Protein AF-A0A167X4K4-F1 (afdb_monomer_lite)

Radius of gyration: 10.65 Å; chains: 1; bounding box: 26×22×24 Å

Foldseek 3Di:
DDPLVVLLVLLVVCVVVVNQLCVLVDPVVVVVCCVVPNPDDGDHSVSSVVVNVVD

Secondary structure (DSSP, 8-state):
--HHHHHHHHHHHHHHTT--GGGGG-HHHHHHHHHHSTTPPPPPHHHHHHHHHT-

pLDDT: mean 89.88, std 5.02, range [66.75, 95.38]

Organism: NCBI:txid1759441

Structure (mmCIF, N/CA/C/O backbone):
data_AF-A0A167X4K4-F1
#
_entry.id   AF-A0A167X4K4-F1
#
loop_
_atom_site.group_PDB
_atom_site.id
_atom_site.type_symbol
_atom_site.label_atom_id
_atom_site.label_alt_id
_atom_site.label_comp_id
_atom_site.label_asym_id
_atom_site.label_entity_id
_atom_site.label_seq_id
_atom_site.pdbx_PDB_ins_code
_atom_site.Cartn_x
_atom_site.Cartn_y
_atom_site.Cartn_z
_atom_site.occupancy
_atom_site.B_iso_or_equiv
_atom_site.auth_seq_id
_atom_site.auth_comp_id
_atom_site.auth_asym_id
_atom_site.auth_atom_id
_atom_site.pdbx_PDB_model_num
ATOM 1 N N . TYR A 1 1 ? -10.464 -12.580 3.589 1.00 78.25 1 TYR A N 1
ATOM 2 C CA . TYR A 1 1 ? -9.318 -11.682 3.378 1.00 78.25 1 TYR A CA 1
ATOM 3 C C . TYR A 1 1 ? -8.091 -12.554 3.349 1.00 78.25 1 TYR A C 1
ATOM 5 O O . TYR A 1 1 ? -7.839 -13.229 4.338 1.00 78.25 1 TYR A O 1
ATOM 13 N N . ASP A 1 2 ? -7.398 -12.582 2.216 1.00 89.00 2 ASP A N 1
ATOM 14 C CA . ASP A 1 2 ? -6.075 -13.185 2.112 1.00 89.00 2 ASP A CA 1
ATOM 15 C C . ASP A 1 2 ? -5.045 -12.056 1.997 1.00 89.00 2 ASP A C 1
ATOM 17 O O . ASP A 1 2 ? -5.096 -11.229 1.082 1.00 89.00 2 ASP A O 1
ATOM 21 N N . LYS A 1 3 ? -4.127 -12.011 2.964 1.00 88.69 3 LYS A N 1
ATOM 22 C CA . LYS A 1 3 ? -3.092 -10.983 3.077 1.00 88.69 3 LYS A CA 1
ATOM 23 C C . LYS A 1 3 ? -2.117 -11.024 1.902 1.00 88.69 3 LYS A C 1
ATOM 25 O O . LYS A 1 3 ? -1.641 -9.969 1.483 1.00 88.69 3 LYS A O 1
ATOM 30 N N . HIS A 1 4 ? -1.812 -12.214 1.384 1.00 88.62 4 HIS A N 1
ATOM 31 C CA . HIS A 1 4 ? -0.888 -12.378 0.262 1.00 88.62 4 HIS A CA 1
ATOM 32 C C . HIS A 1 4 ? -1.527 -11.886 -1.030 1.00 88.62 4 HIS A C 1
ATOM 34 O O . HIS A 1 4 ? -0.936 -11.064 -1.728 1.00 88.62 4 HIS A O 1
ATOM 40 N N . HIS A 1 5 ? -2.775 -12.284 -1.282 1.00 90.81 5 HIS A N 1
ATOM 41 C CA . HIS A 1 5 ? -3.534 -11.799 -2.428 1.00 90.81 5 HIS A CA 1
ATOM 42 C C . HIS A 1 5 ? -3.720 -10.271 -2.405 1.00 90.81 5 HIS A C 1
ATOM 44 O O . HIS A 1 5 ? -3.479 -9.599 -3.405 1.00 90.81 5 HIS A O 1
ATOM 50 N N . HIS A 1 6 ? -4.080 -9.694 -1.253 1.00 91.75 6 HIS A N 1
ATOM 51 C CA . HIS A 1 6 ? -4.226 -8.241 -1.114 1.00 91.75 6 HIS A CA 1
ATOM 52 C C . HIS A 1 6 ? -2.917 -7.492 -1.416 1.00 91.75 6 HIS A C 1
ATOM 54 O O . HIS A 1 6 ? -2.919 -6.523 -2.174 1.00 91.75 6 HIS A O 1
ATOM 60 N N . ARG A 1 7 ? -1.788 -7.970 -0.877 1.00 91.62 7 ARG A N 1
ATOM 61 C CA . ARG A 1 7 ? -0.454 -7.414 -1.160 1.00 91.62 7 ARG A CA 1
ATOM 62 C C . ARG A 1 7 ? -0.077 -7.508 -2.632 1.00 91.62 7 ARG A C 1
ATOM 64 O O . ARG A 1 7 ? 0.408 -6.527 -3.190 1.00 91.62 7 ARG A O 1
ATOM 71 N N . MET A 1 8 ? -0.343 -8.651 -3.254 1.00 91.81 8 MET A N 1
ATOM 72 C CA . MET A 1 8 ? -0.066 -8.884 -4.667 1.00 91.81 8 MET A CA 1
ATOM 73 C C . MET A 1 8 ? -0.819 -7.894 -5.566 1.00 91.81 8 MET A C 1
ATOM 75 O O . MET A 1 8 ? -0.229 -7.304 -6.467 1.00 91.81 8 MET A O 1
ATOM 79 N N . LEU A 1 9 ? -2.101 -7.637 -5.287 1.00 92.31 9 LEU A N 1
ATOM 80 C CA . LEU A 1 9 ? -2.891 -6.657 -6.042 1.00 92.31 9 LEU A CA 1
ATOM 81 C C . LEU A 1 9 ? -2.325 -5.236 -5.927 1.00 92.31 9 LEU A C 1
ATOM 83 O O . LEU A 1 9 ? -2.300 -4.497 -6.911 1.00 92.31 9 LEU A O 1
ATOM 87 N N . ILE A 1 10 ? -1.852 -4.848 -4.742 1.00 92.19 10 ILE A N 1
ATOM 88 C CA . ILE A 1 10 ? -1.206 -3.545 -4.533 1.00 92.19 10 ILE A CA 1
ATOM 89 C C . ILE A 1 10 ? 0.106 -3.472 -5.317 1.00 92.19 10 ILE A C 1
ATOM 91 O O . ILE A 1 10 ? 0.342 -2.489 -6.014 1.00 92.19 10 ILE A O 1
ATOM 95 N N . ALA A 1 11 ? 0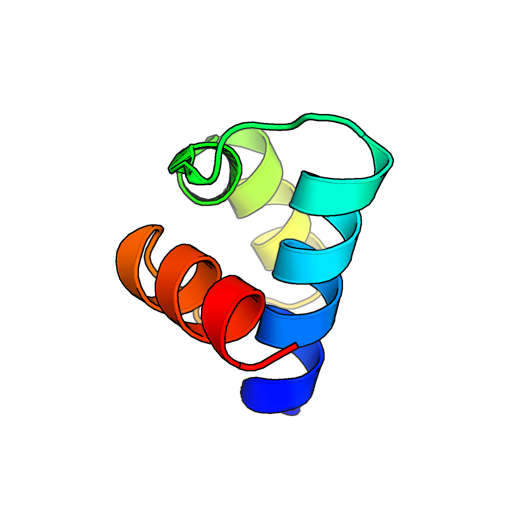.933 -4.517 -5.245 1.00 91.06 11 ALA A N 1
ATOM 96 C CA . ALA A 1 11 ? 2.177 -4.625 -6.001 1.00 91.06 11 ALA A CA 1
ATOM 97 C C . ALA A 1 11 ? 1.940 -4.480 -7.514 1.00 91.06 11 ALA A C 1
ATOM 99 O O . ALA A 1 11 ? 2.585 -3.655 -8.164 1.00 91.06 11 ALA A O 1
ATOM 100 N N . MET A 1 12 ? 0.952 -5.196 -8.061 1.00 91.56 12 MET A N 1
ATOM 101 C CA . MET A 1 12 ? 0.556 -5.070 -9.466 1.00 91.56 12 MET A CA 1
ATOM 102 C C . MET A 1 12 ? 0.052 -3.663 -9.805 1.00 91.56 12 MET A C 1
ATOM 104 O O . MET A 1 12 ? 0.445 -3.105 -10.827 1.00 91.56 12 MET A O 1
ATOM 108 N N . ARG A 1 13 ? -0.778 -3.047 -8.950 1.00 90.75 13 ARG A N 1
ATOM 109 C CA . ARG A 1 13 ? -1.236 -1.657 -9.140 1.00 90.75 13 ARG A CA 1
ATOM 110 C C . ARG A 1 13 ? -0.066 -0.675 -9.181 1.00 90.75 13 ARG A C 1
ATOM 112 O O . ARG A 1 13 ? -0.057 0.221 -10.024 1.00 90.75 13 ARG A O 1
ATOM 119 N N . CYS A 1 14 ? 0.920 -0.845 -8.300 1.00 90.31 14 CYS A N 1
ATOM 120 C CA . CYS A 1 14 ? 2.140 -0.046 -8.311 1.00 90.31 14 CYS A CA 1
ATOM 121 C C . CYS A 1 14 ? 2.907 -0.198 -9.628 1.00 90.31 14 CYS A C 1
ATOM 123 O O . CYS A 1 14 ? 3.279 0.816 -10.214 1.00 90.31 14 CYS A O 1
ATOM 125 N N . ALA A 1 15 ? 3.077 -1.431 -10.116 1.00 89.38 15 ALA A N 1
ATOM 126 C CA . ALA A 1 15 ? 3.782 -1.716 -11.364 1.00 89.38 15 ALA A CA 1
ATOM 127 C C . ALA A 1 15 ? 3.055 -1.160 -12.603 1.00 89.38 15 ALA A C 1
ATOM 129 O O . ALA A 1 15 ? 3.663 -0.475 -13.418 1.00 89.38 15 ALA A O 1
ATOM 130 N N . ILE A 1 16 ? 1.744 -1.397 -12.729 1.00 91.69 16 ILE A N 1
ATOM 131 C CA . ILE A 1 16 ? 0.954 -1.001 -13.909 1.00 91.69 16 ILE A CA 1
ATOM 132 C C . ILE A 1 16 ? 0.786 0.519 -13.995 1.00 91.69 16 ILE A C 1
ATOM 134 O O . ILE A 1 16 ? 0.836 1.093 -15.078 1.00 91.69 16 ILE A O 1
ATOM 138 N N . SER A 1 17 ? 0.555 1.190 -12.864 1.00 90.88 17 SER A N 1
ATOM 139 C CA . SER A 1 17 ? 0.284 2.633 -12.835 1.00 90.88 17 SER A CA 1
ATOM 140 C C . SER A 1 17 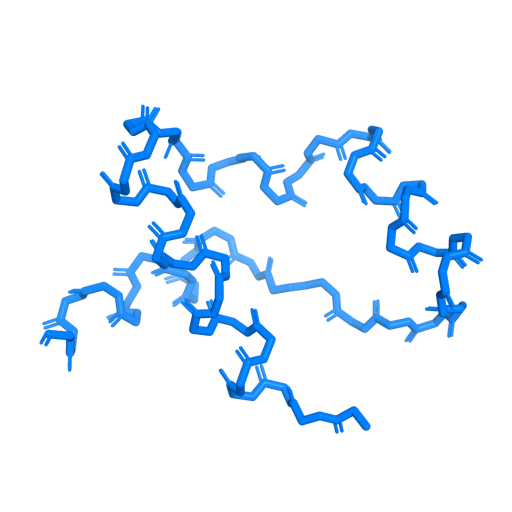? 1.513 3.489 -12.514 1.00 90.88 17 SER A C 1
ATOM 142 O O . SER A 1 17 ? 1.344 4.676 -12.240 1.00 90.88 17 SER A O 1
ATOM 144 N N . ASN A 1 18 ? 2.724 2.911 -12.480 1.00 87.38 18 ASN A N 1
ATOM 145 C CA . ASN A 1 18 ? 3.952 3.582 -12.025 1.00 87.38 18 ASN A CA 1
ATOM 146 C C . ASN A 1 18 ? 3.772 4.324 -10.684 1.00 87.38 18 ASN A C 1
ATOM 148 O O . ASN A 1 18 ? 4.303 5.414 -10.458 1.00 87.38 18 ASN A O 1
ATOM 152 N N . ARG A 1 19 ? 2.984 3.740 -9.773 1.00 89.00 19 ARG A N 1
ATOM 153 C CA . ARG A 1 19 ? 2.719 4.342 -8.463 1.00 89.00 19 ARG A CA 1
ATOM 154 C C . ARG A 1 19 ? 3.815 3.952 -7.476 1.00 89.00 19 ARG A C 1
ATOM 156 O O . ARG A 1 19 ? 4.154 2.771 -7.378 1.00 89.00 19 ARG A O 1
ATOM 163 N N . PRO A 1 20 ? 4.319 4.897 -6.668 1.00 90.56 20 PRO A N 1
ATOM 164 C CA . PRO A 1 20 ? 5.303 4.580 -5.646 1.00 90.56 20 PRO A CA 1
ATOM 165 C C . PRO A 1 20 ? 4.689 3.689 -4.556 1.00 90.56 20 PRO A C 1
ATOM 167 O O . PRO A 1 20 ? 3.516 3.830 -4.200 1.00 90.56 20 PRO A O 1
ATOM 170 N N . PHE A 1 21 ? 5.494 2.805 -3.959 1.00 90.38 21 PHE A N 1
ATOM 171 C CA . PHE A 1 21 ? 5.037 1.897 -2.889 1.00 90.38 21 PHE A CA 1
ATOM 172 C C . PHE A 1 21 ? 4.567 2.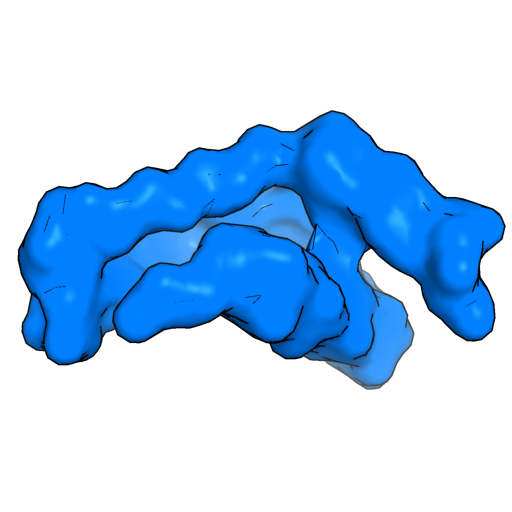626 -1.632 1.00 90.38 21 PHE A C 1
ATOM 174 O O . PHE A 1 21 ? 3.847 2.048 -0.829 1.00 90.38 21 PHE A O 1
ATOM 181 N N . ILE A 1 22 ? 4.954 3.895 -1.463 1.00 91.88 22 ILE A N 1
ATOM 182 C CA . ILE A 1 22 ? 4.461 4.760 -0.384 1.00 91.88 22 ILE A CA 1
ATOM 183 C C . ILE A 1 22 ? 2.958 5.058 -0.507 1.00 91.88 22 ILE A C 1
ATOM 185 O O . ILE A 1 22 ? 2.356 5.511 0.453 1.00 91.88 22 ILE A O 1
ATOM 189 N N . SER A 1 23 ? 2.326 4.750 -1.646 1.00 90.69 23 SER A N 1
ATOM 190 C CA . SER A 1 23 ? 0.872 4.879 -1.831 1.00 90.69 23 SER A CA 1
ATOM 191 C C . SER A 1 23 ? 0.045 4.096 -0.805 1.00 90.69 23 SER A C 1
ATOM 193 O O . SER A 1 23 ? -1.068 4.502 -0.502 1.00 90.69 23 SER A O 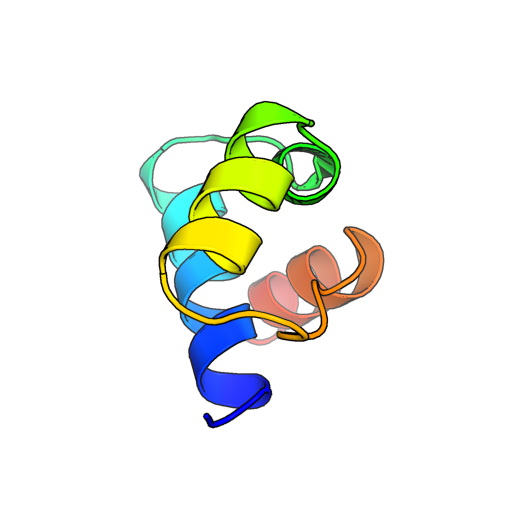1
ATOM 195 N N . VAL A 1 24 ? 0.589 3.037 -0.195 1.00 91.69 24 VAL A N 1
ATOM 196 C CA . VAL A 1 24 ? -0.078 2.334 0.920 1.00 91.69 24 VAL A CA 1
ATOM 197 C C . VAL A 1 24 ? -0.179 3.173 2.199 1.00 91.69 24 VAL A C 1
ATOM 199 O O . VAL A 1 24 ? -0.947 2.850 3.102 1.00 91.69 24 VAL A O 1
ATOM 202 N N . GLU A 1 25 ? 0.608 4.243 2.304 1.00 92.19 25 GLU A N 1
ATOM 203 C CA . GLU A 1 25 ? 0.585 5.174 3.431 1.00 92.19 25 GLU A CA 1
ATOM 204 C C . GLU A 1 25 ? -0.390 6.341 3.212 1.00 92.19 25 GLU A C 1
ATOM 206 O O .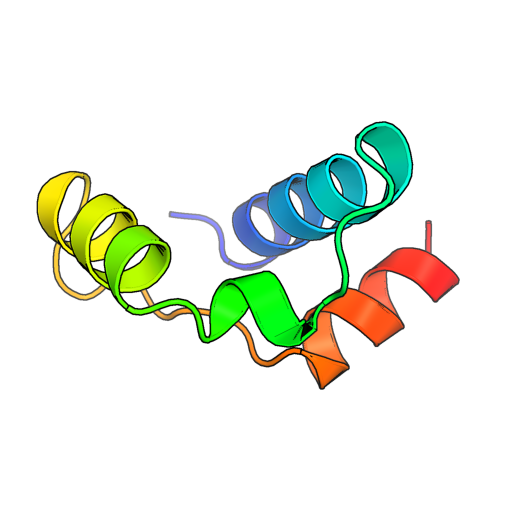 GLU A 1 25 ? -0.680 7.048 4.183 1.00 92.19 25 GLU A O 1
ATOM 211 N N . ASP A 1 26 ? -0.926 6.491 1.993 1.00 93.31 26 ASP A N 1
ATOM 212 C CA . ASP A 1 26 ? -1.898 7.518 1.614 1.00 93.31 26 ASP A CA 1
ATOM 213 C C . ASP A 1 26 ? -3.132 7.463 2.539 1.00 93.31 26 ASP A C 1
ATOM 215 O O . ASP A 1 26 ? -3.766 6.407 2.663 1.00 93.31 26 ASP A O 1
ATOM 219 N N . PRO A 1 27 ? -3.492 8.574 3.209 1.00 94.25 27 PRO A N 1
ATOM 220 C CA . PRO A 1 27 ? -4.668 8.634 4.070 1.00 94.25 27 PRO A CA 1
ATOM 221 C C . PRO A 1 27 ? -5.966 8.208 3.375 1.00 94.25 27 PRO A C 1
ATOM 223 O O . PRO A 1 27 ? -6.781 7.528 3.993 1.00 94.25 27 PRO A O 1
ATOM 226 N N . TYR A 1 28 ? -6.154 8.549 2.098 1.00 93.81 28 TYR A N 1
ATOM 227 C CA . TYR A 1 28 ? -7.361 8.194 1.350 1.00 93.81 28 TYR A CA 1
ATOM 228 C C . TYR A 1 28 ? -7.396 6.713 0.990 1.00 93.81 28 TYR A C 1
ATOM 230 O O . TYR A 1 28 ? -8.458 6.103 1.065 1.00 93.81 28 TYR A O 1
ATOM 238 N N . TYR A 1 29 ? -6.243 6.110 0.694 1.00 91.94 29 TYR A N 1
ATOM 239 C CA . TYR A 1 29 ? -6.148 4.659 0.531 1.00 91.94 29 TYR A CA 1
ATOM 240 C C . TYR A 1 29 ? -6.511 3.930 1.832 1.00 91.94 29 TYR A C 1
ATOM 242 O O . TYR A 1 29 ? -7.257 2.953 1.819 1.00 91.94 29 TYR A O 1
ATOM 250 N N . LYS A 1 30 ? -6.028 4.424 2.980 1.00 93.88 30 LYS A N 1
ATOM 251 C CA . LYS A 1 30 ? -6.370 3.850 4.292 1.00 93.88 30 LYS A CA 1
ATOM 252 C C . LYS A 1 30 ? -7.866 3.956 4.584 1.00 93.88 30 LYS A C 1
ATOM 254 O O . LYS A 1 30 ? -8.457 2.979 5.032 1.00 93.88 30 LYS A O 1
ATOM 259 N N . LEU A 1 31 ? -8.467 5.114 4.302 1.00 95.38 31 LEU A N 1
ATOM 260 C CA . LEU A 1 31 ? -9.908 5.331 4.448 1.00 95.38 31 LEU A CA 1
ATOM 261 C C . LEU A 1 31 ? -10.723 4.434 3.510 1.00 95.38 31 LEU A C 1
ATOM 263 O O . LEU A 1 31 ? -11.724 3.878 3.943 1.00 95.38 31 LEU A O 1
ATOM 267 N N . GLU A 1 32 ? -10.292 4.257 2.259 1.00 93.88 32 GLU A N 1
ATOM 268 C CA . GLU A 1 32 ? -10.933 3.347 1.303 1.00 93.88 32 GLU A CA 1
ATOM 269 C C . GLU A 1 32 ? -10.914 1.904 1.824 1.00 93.88 32 GLU A C 1
ATOM 271 O O . GLU A 1 32 ? -11.954 1.249 1.877 1.00 93.88 32 GLU A O 1
ATOM 276 N N . VAL A 1 33 ? -9.749 1.417 2.263 1.00 92.81 33 VAL A N 1
ATOM 277 C CA . VAL A 1 33 ? -9.598 0.062 2.813 1.00 92.81 33 VAL A CA 1
ATOM 278 C C . VAL A 1 33 ? -10.463 -0.131 4.061 1.00 92.81 33 VAL A C 1
ATOM 280 O O . VAL A 1 33 ? -11.150 -1.147 4.165 1.00 92.81 33 VAL A O 1
ATOM 283 N N . GLU A 1 34 ? -10.475 0.844 4.971 1.00 94.62 34 GLU A N 1
ATOM 284 C CA . GLU A 1 34 ? -11.290 0.808 6.190 1.00 94.62 34 GLU A CA 1
ATOM 285 C C . GLU A 1 34 ? -12.795 0.847 5.880 1.00 94.62 34 GLU A C 1
ATOM 287 O O . GLU A 1 34 ? -13.568 0.109 6.488 1.00 94.62 34 GLU A O 1
ATOM 292 N N . HIS A 1 35 ? -13.214 1.654 4.900 1.00 95.25 35 HIS A N 1
ATOM 293 C CA . HIS A 1 35 ? -14.609 1.752 4.472 1.00 95.25 35 HIS A CA 1
ATOM 294 C C . HIS A 1 35 ? -15.104 0.465 3.800 1.00 95.25 35 HIS A C 1
ATOM 296 O O . HIS A 1 35 ? -16.218 0.018 4.066 1.00 95.25 35 HIS A O 1
ATOM 302 N N . LEU A 1 36 ? -14.280 -0.149 2.945 1.00 92.88 36 LEU A N 1
ATOM 303 C CA . LEU A 1 36 ? -14.622 -1.400 2.265 1.00 92.88 36 LEU A CA 1
ATOM 304 C C . LEU A 1 36 ? -14.631 -2.591 3.226 1.00 92.88 36 LEU A C 1
ATOM 306 O O . LEU A 1 36 ? -15.464 -3.491 3.102 1.00 92.88 36 LEU A O 1
ATOM 310 N N . ARG A 1 37 ? -13.671 -2.634 4.154 1.00 91.12 37 ARG A N 1
ATOM 311 C CA . ARG A 1 37 ? -13.560 -3.693 5.154 1.00 91.12 37 ARG A CA 1
ATOM 312 C C . ARG A 1 37 ? -12.749 -3.211 6.352 1.00 91.12 37 ARG A C 1
ATOM 314 O O . ARG A 1 37 ? -11.517 -3.288 6.344 1.00 91.12 37 ARG A O 1
ATOM 321 N N . SER A 1 38 ? -13.455 -2.820 7.404 1.00 93.88 38 SER A N 1
ATOM 322 C CA . SER A 1 38 ? -12.849 -2.324 8.637 1.00 93.88 38 SER A CA 1
ATOM 323 C C . SER A 1 38 ? -11.859 -3.310 9.259 1.00 93.88 38 SER A C 1
ATOM 325 O O . SER A 1 38 ? -12.029 -4.536 9.200 1.00 93.88 38 SER A O 1
ATOM 327 N N . GLY A 1 39 ? -10.780 -2.769 9.826 1.00 91.00 39 GLY A N 1
ATOM 328 C CA . GLY A 1 39 ? -9.732 -3.555 10.481 1.00 91.00 39 GLY A CA 1
ATOM 329 C C . GLY A 1 39 ? -8.843 -4.355 9.524 1.00 91.00 39 GLY A C 1
ATOM 330 O O . GLY A 1 39 ? -8.093 -5.231 9.963 1.00 91.00 39 GLY A O 1
ATOM 331 N N . THR A 1 40 ? -8.904 -4.087 8.217 1.00 92.62 40 THR A N 1
ATOM 332 C CA . THR A 1 40 ? -8.020 -4.736 7.245 1.00 92.62 40 THR A CA 1
ATOM 333 C C . THR A 1 40 ? -6.577 -4.255 7.437 1.00 92.62 40 THR A C 1
ATOM 335 O O . THR A 1 40 ? -6.308 -3.059 7.321 1.00 92.62 40 THR A O 1
ATOM 338 N N . PRO A 1 41 ? -5.607 -5.156 7.690 1.00 91.56 41 PRO A N 1
ATOM 339 C CA . PRO A 1 41 ? -4.228 -4.746 7.897 1.00 91.56 41 PRO A CA 1
ATOM 340 C C . PRO A 1 41 ? -3.597 -4.308 6.574 1.00 91.56 41 PRO A C 1
ATOM 342 O 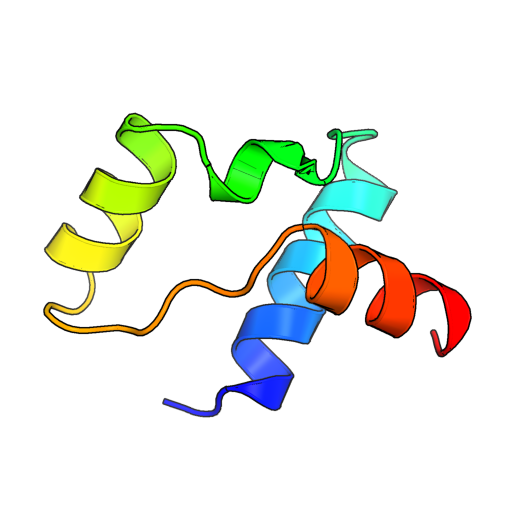O . PRO A 1 41 ? -3.497 -5.080 5.616 1.00 91.56 41 PRO A O 1
ATOM 345 N N . ILE A 1 42 ? -3.129 -3.065 6.552 1.00 92.56 42 ILE A N 1
ATOM 346 C CA . ILE A 1 42 ? -2.467 -2.472 5.393 1.00 92.56 42 ILE A CA 1
ATOM 347 C C . ILE A 1 42 ? -0.991 -2.887 5.384 1.00 92.56 42 ILE A C 1
ATOM 349 O O . ILE A 1 42 ? -0.314 -2.781 6.413 1.00 92.56 42 ILE A O 1
ATOM 353 N N . PRO A 1 43 ? -0.464 -3.391 4.255 1.00 92.31 43 PRO A N 1
ATOM 354 C CA . PRO A 1 43 ? 0.934 -3.778 4.176 1.00 92.31 43 PRO A CA 1
ATOM 355 C C . PRO A 1 43 ? 1.860 -2.563 4.193 1.00 92.31 43 PRO A C 1
ATOM 357 O O . PRO A 1 43 ? 1.530 -1.483 3.713 1.00 92.31 43 PRO A O 1
ATOM 360 N N . SER A 1 44 ? 3.073 -2.765 4.699 1.00 91.19 44 SER A N 1
ATOM 361 C CA . SER A 1 44 ? 4.127 -1.753 4.622 1.00 91.19 44 SER A CA 1
ATOM 362 C C . SER A 1 44 ? 4.676 -1.624 3.198 1.00 91.19 44 SER A C 1
ATOM 364 O O . SER A 1 44 ? 4.770 -2.609 2.460 1.00 91.19 44 SER A O 1
ATOM 366 N N . ARG A 1 45 ? 5.180 -0.436 2.840 1.00 91.19 45 ARG A N 1
ATOM 367 C CA . ARG A 1 45 ? 5.862 -0.207 1.551 1.00 91.19 45 ARG A CA 1
ATOM 368 C C . ARG A 1 45 ? 7.008 -1.193 1.279 1.00 91.19 45 ARG A C 1
ATOM 370 O O . ARG A 1 45 ? 7.257 -1.556 0.134 1.00 91.19 45 ARG A O 1
ATOM 377 N N . LYS A 1 46 ? 7.700 -1.654 2.333 1.00 90.00 46 LYS A N 1
ATOM 378 C CA . LYS A 1 46 ? 8.788 -2.643 2.230 1.00 90.00 46 LYS A CA 1
ATOM 379 C C . LYS A 1 46 ? 8.268 -4.012 1.795 1.00 90.00 46 LYS A C 1
ATOM 381 O O . LYS A 1 46 ? 8.908 -4.660 0.978 1.00 90.00 46 LYS A O 1
ATOM 386 N N . GLN A 1 47 ? 7.115 -4.430 2.319 1.00 89.50 47 GLN A N 1
ATOM 387 C CA . GLN A 1 47 ? 6.477 -5.692 1.938 1.00 89.50 47 GLN A CA 1
ATOM 388 C C . GLN A 1 47 ? 6.045 -5.668 0.472 1.00 89.50 47 GLN A C 1
ATOM 390 O O . GLN A 1 47 ? 6.381 -6.587 -0.262 1.00 89.50 47 GLN A O 1
ATOM 395 N N . VAL A 1 48 ? 5.403 -4.580 0.034 1.00 88.44 48 VAL A N 1
ATOM 396 C CA . VAL A 1 48 ? 4.995 -4.405 -1.372 1.00 88.44 48 VAL A CA 1
ATOM 397 C C . VAL A 1 48 ? 6.209 -4.393 -2.308 1.00 88.44 48 VAL A C 1
ATOM 399 O O . VAL A 1 48 ? 6.199 -5.042 -3.348 1.00 88.44 48 VAL A O 1
ATOM 402 N N . SER A 1 49 ? 7.290 -3.708 -1.919 1.00 87.44 49 SER A N 1
ATOM 403 C CA . SER A 1 49 ? 8.530 -3.694 -2.702 1.00 87.44 49 SER A CA 1
ATOM 404 C C . SER A 1 49 ? 9.194 -5.067 -2.804 1.00 87.44 49 SER A C 1
ATOM 406 O O . SER A 1 49 ? 9.809 -5.353 -3.828 1.00 87.44 49 SER A O 1
ATOM 408 N N . ALA A 1 50 ? 9.132 -5.880 -1.747 1.00 87.00 50 ALA A N 1
ATOM 409 C CA . ALA A 1 50 ? 9.678 -7.232 -1.767 1.00 87.00 50 ALA A CA 1
ATOM 410 C C . ALA A 1 50 ? 8.867 -8.132 -2.706 1.00 87.00 50 ALA A C 1
ATOM 412 O O . ALA A 1 50 ? 9.466 -8.851 -3.497 1.00 87.00 50 ALA A O 1
ATOM 413 N N . ASP A 1 51 ? 7.536 -8.014 -2.679 1.00 83.12 51 ASP A N 1
ATOM 414 C CA . ASP A 1 51 ? 6.642 -8.834 -3.504 1.00 83.12 51 ASP A CA 1
ATOM 415 C C . ASP A 1 51 ? 6.841 -8.594 -5.005 1.00 83.12 51 ASP A C 1
ATOM 417 O O . ASP A 1 51 ? 6.777 -9.530 -5.794 1.00 83.12 51 ASP A O 1
ATOM 421 N N . ILE A 1 52 ? 7.158 -7.360 -5.407 1.00 81.56 52 ILE A N 1
ATOM 422 C CA . ILE A 1 52 ? 7.465 -7.035 -6.811 1.00 81.56 52 ILE A CA 1
ATOM 423 C C . ILE A 1 52 ? 8.767 -7.674 -7.284 1.00 81.56 52 ILE A C 1
ATOM 425 O O . ILE A 1 52 ? 8.888 -8.013 -8.451 1.00 81.56 52 ILE A O 1
ATOM 429 N N . LYS A 1 53 ? 9.752 -7.850 -6.398 1.00 80.19 53 LYS A N 1
ATOM 430 C CA . LYS A 1 53 ? 11.004 -8.531 -6.764 1.00 80.19 53 LYS A CA 1
ATOM 431 C C . LYS A 1 53 ? 10.823 -10.037 -6.936 1.00 80.19 53 LYS A C 1
ATOM 433 O O . LYS A 1 53 ? 11.692 -10.681 -7.509 1.00 80.19 53 LYS A O 1
ATOM 438 N N . THR A 1 54 ? 9.747 -10.587 -6.382 1.00 75.56 54 THR A N 1
ATOM 439 C CA . THR A 1 54 ? 9.397 -12.012 -6.453 1.00 75.56 54 THR A CA 1
ATOM 440 C C . THR A 1 54 ? 8.343 -12.321 -7.519 1.00 75.56 54 THR A C 1
ATOM 442 O O . THR A 1 54 ? 7.889 -13.459 -7.598 1.00 75.56 54 THR A O 1
ATOM 445 N N . LEU A 1 55 ? 7.932 -11.302 -8.276 1.00 66.75 55 LEU A N 1
ATOM 446 C CA . LEU A 1 55 ? 6.922 -11.318 -9.334 1.00 66.75 55 LEU A CA 1
ATOM 447 C C . LEU A 1 55 ? 7.591 -11.587 -10.686 1.00 66.75 55 LEU A C 1
ATOM 449 O O . LEU A 1 55 ? 7.021 -12.389 -11.455 1.00 66.75 55 LEU A O 1
#

Sequence (55 aa):
YDKHHHRMLIAMRCAISNRPFISVEDPYYKLEVEHLRSGTPIPSRKQVSADIKTL